Protein AF-A0A2D7JAU2-F1 (afdb_monomer_lite)

Secondary structure (DSSP, 8-state):
-----HHHHHHHHHHGGG----SS--HHHHHHHHHTT--SEEEEEESS--TTHHHHHHHHHHHHHTT---EEEEEE-SSSSHHHHHHHHHHHHHT--EEE--

Structure (mmCIF, N/CA/C/O backbone):
data_AF-A0A2D7JAU2-F1
#
_entry.id   AF-A0A2D7JAU2-F1
#
loop_
_atom_site.group_PDB
_atom_site.id
_atom_site.type_symbol
_atom_site.label_atom_id
_atom_site.label_alt_id
_atom_site.label_comp_id
_atom_site.label_asym_id
_atom_site.label_entity_id
_atom_site.label_seq_id
_atom_site.pdbx_PDB_ins_code
_atom_site.Cartn_x
_atom_site.Cartn_y
_atom_site.Cartn_z
_atom_site.occupancy
_atom_site.B_iso_or_equiv
_atom_site.auth_seq_id
_atom_site.auth_comp_id
_atom_site.auth_asym_id
_atom_site.auth_atom_id
_atom_site.pdbx_PDB_model_num
ATOM 1 N N . MET A 1 1 ? -2.638 10.617 16.304 1.00 77.75 1 MET A N 1
ATOM 2 C CA . MET A 1 1 ? -3.068 10.793 14.896 1.00 77.75 1 MET A CA 1
ATOM 3 C C . MET A 1 1 ? -3.584 12.210 14.695 1.00 77.75 1 MET A C 1
ATOM 5 O O . MET A 1 1 ? -4.088 12.789 15.649 1.00 77.75 1 MET A O 1
ATOM 9 N N . ILE A 1 2 ? -3.434 12.774 13.494 1.00 88.50 2 ILE A N 1
ATOM 10 C CA . ILE A 1 2 ? -3.942 14.111 13.149 1.00 88.50 2 ILE A CA 1
ATOM 11 C C . ILE A 1 2 ? -5.335 13.937 12.517 1.00 88.50 2 ILE A C 1
ATOM 13 O O . ILE A 1 2 ? -5.446 13.162 11.569 1.00 88.50 2 ILE A O 1
ATOM 17 N N . PRO A 1 3 ? -6.394 14.612 13.002 1.00 93.94 3 PRO A N 1
ATOM 18 C CA . PRO A 1 3 ? -7.736 14.447 12.448 1.00 93.94 3 PRO A CA 1
ATOM 19 C C . PRO A 1 3 ? -7.822 15.007 11.024 1.00 93.94 3 PRO A C 1
ATOM 21 O O . PRO A 1 3 ? -7.223 16.043 10.726 1.00 93.94 3 PRO A O 1
ATOM 24 N N . ALA A 1 4 ? -8.635 14.381 10.172 1.00 94.25 4 ALA A N 1
ATOM 25 C CA . ALA A 1 4 ? -8.921 14.832 8.807 1.00 94.25 4 ALA A CA 1
ATOM 26 C C . ALA A 1 4 ? -9.886 16.039 8.774 1.00 94.25 4 ALA A C 1
ATOM 28 O O . ALA A 1 4 ? -10.871 16.056 8.043 1.00 94.25 4 ALA A O 1
ATOM 29 N N . SER A 1 5 ? -9.627 17.057 9.600 1.00 97.94 5 SER A N 1
ATOM 30 C CA . SER A 1 5 ? -10.374 18.313 9.569 1.00 97.94 5 SER A CA 1
ATOM 31 C C . SER A 1 5 ? -10.068 19.089 8.288 1.00 97.94 5 SER A C 1
ATOM 33 O O . SER A 1 5 ? -8.978 18.967 7.721 1.00 97.94 5 SER A O 1
ATOM 35 N N . GLN A 1 6 ? -10.992 19.957 7.869 1.00 97.75 6 GLN A N 1
ATOM 36 C C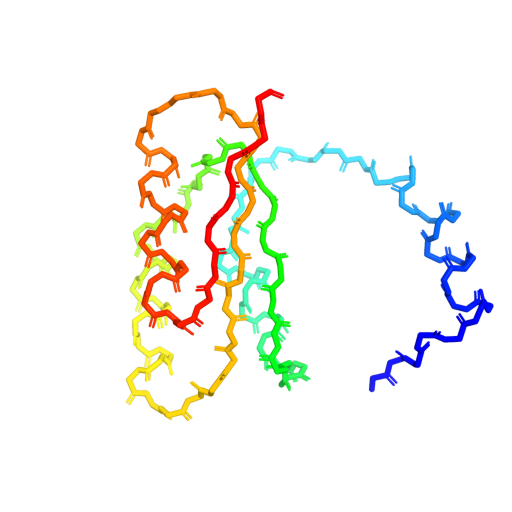A . GLN A 1 6 ? -10.805 20.792 6.679 1.00 97.75 6 GLN A CA 1
ATOM 37 C C . GLN A 1 6 ? -9.484 21.578 6.724 1.00 97.75 6 GLN A C 1
ATOM 39 O O . GLN A 1 6 ? -8.783 21.675 5.721 1.00 97.75 6 GLN A O 1
ATOM 44 N N . ASN A 1 7 ? -9.098 22.083 7.900 1.00 97.69 7 ASN A N 1
ATOM 45 C CA . ASN A 1 7 ? -7.842 22.806 8.079 1.00 97.69 7 ASN A CA 1
ATOM 46 C C . ASN A 1 7 ? -6.612 21.914 7.817 1.00 97.69 7 ASN A C 1
ATOM 48 O O . ASN A 1 7 ? -5.698 22.305 7.093 1.00 97.69 7 ASN A O 1
ATOM 52 N N . ASN A 1 8 ? -6.593 20.692 8.357 1.00 97.19 8 ASN A N 1
ATOM 53 C CA . ASN A 1 8 ? -5.470 19.770 8.166 1.00 97.19 8 ASN A CA 1
ATOM 54 C C . ASN A 1 8 ? -5.378 19.271 6.719 1.00 97.19 8 ASN A C 1
ATOM 56 O O . ASN A 1 8 ? -4.276 19.177 6.180 1.00 97.19 8 ASN A O 1
ATOM 60 N N . ILE A 1 9 ? -6.521 19.036 6.065 1.00 97.25 9 ILE A N 1
ATOM 61 C CA . ILE A 1 9 ? -6.580 18.692 4.638 1.00 97.25 9 ILE A CA 1
ATOM 62 C C . ILE A 1 9 ? -6.019 19.837 3.790 1.00 97.25 9 ILE A C 1
ATOM 64 O O . ILE A 1 9 ? -5.181 19.603 2.921 1.00 97.25 9 ILE A O 1
ATOM 68 N N . THR A 1 10 ? -6.433 21.078 4.051 1.00 97.38 10 THR A N 1
ATOM 69 C CA . THR A 1 10 ? -5.921 22.258 3.341 1.00 97.38 10 THR A CA 1
ATOM 70 C C . THR A 1 10 ? -4.408 22.394 3.516 1.00 97.38 10 THR A C 1
ATOM 72 O O . THR A 1 10 ? -3.691 22.564 2.532 1.00 97.38 10 THR A O 1
ATOM 75 N N . ARG A 1 11 ? -3.890 22.237 4.741 1.00 96.44 11 ARG A N 1
ATOM 76 C CA . ARG A 1 11 ? -2.441 22.260 5.012 1.00 96.44 11 ARG A CA 1
ATOM 77 C C . ARG A 1 11 ? -1.687 21.171 4.249 1.00 96.44 11 ARG A C 1
ATOM 79 O O . ARG A 1 11 ? -0.643 21.461 3.672 1.00 96.44 11 ARG A O 1
ATOM 86 N N . LEU A 1 12 ? -2.222 19.949 4.212 1.00 95.38 12 LEU A N 1
ATOM 87 C CA . LEU A 1 12 ? -1.635 18.848 3.449 1.00 95.38 12 LEU A CA 1
ATOM 88 C C . LEU A 1 12 ? -1.604 19.166 1.948 1.00 95.38 12 LEU A C 1
ATOM 90 O O . LEU A 1 12 ? -0.563 19.001 1.319 1.00 95.38 12 LEU A O 1
ATOM 94 N N . LYS A 1 13 ? -2.700 19.694 1.386 1.00 96.19 13 LYS A N 1
ATOM 95 C CA . LYS A 1 13 ? -2.775 20.111 -0.026 1.00 96.19 13 LYS A CA 1
ATOM 96 C C . LYS A 1 13 ? -1.768 21.207 -0.382 1.00 96.19 13 LYS A C 1
ATOM 98 O O . LYS A 1 13 ? -1.243 21.193 -1.486 1.00 96.19 13 LYS A O 1
ATOM 103 N N . TYR A 1 14 ? -1.467 22.124 0.538 1.00 95.81 14 TYR A N 1
ATOM 104 C CA . TYR A 1 14 ? -0.422 23.137 0.333 1.00 95.81 14 TYR A CA 1
ATOM 105 C C . TYR A 1 14 ? 1.004 22.588 0.455 1.00 95.81 14 TYR A C 1
ATOM 107 O O . TYR A 1 14 ? 1.937 23.171 -0.104 1.00 95.81 14 TYR A O 1
ATOM 115 N N . TRP A 1 15 ? 1.190 21.505 1.210 1.00 95.25 15 TRP A N 1
ATOM 116 C CA . TRP A 1 15 ? 2.493 20.881 1.423 1.00 95.25 15 TRP A CA 1
ATOM 117 C C . TRP A 1 15 ? 2.857 19.882 0.317 1.00 95.25 15 TRP A C 1
ATOM 119 O O . TRP A 1 15 ? 3.992 19.911 -0.149 1.00 95.25 15 TRP A O 1
ATOM 129 N N . LEU A 1 16 ? 1.906 19.060 -0.148 1.00 92.94 16 LEU A N 1
ATOM 130 C CA . LEU A 1 16 ? 2.122 18.004 -1.152 1.00 92.94 16 LEU A CA 1
ATOM 131 C C . LEU A 1 16 ? 2.889 18.466 -2.413 1.00 92.94 16 LEU A C 1
ATOM 133 O O . LEU A 1 16 ? 3.845 17.789 -2.779 1.00 92.94 16 LEU A O 1
ATOM 137 N N . PRO A 1 17 ? 2.580 19.618 -3.048 1.00 93.06 17 PRO A N 1
ATOM 138 C CA . PRO A 1 17 ? 3.293 20.077 -4.247 1.00 93.06 17 PRO A CA 1
ATOM 139 C C . PRO A 1 17 ? 4.765 20.438 -4.011 1.00 93.06 17 PRO A C 1
ATOM 141 O O . PRO A 1 17 ? 5.497 20.693 -4.962 1.00 93.06 17 PRO A O 1
ATOM 144 N N . ARG A 1 18 ? 5.198 20.530 -2.748 1.00 91.94 18 ARG A N 1
ATOM 145 C CA . ARG A 1 18 ? 6.577 20.867 -2.369 1.00 91.94 18 ARG A CA 1
ATOM 146 C C . ARG A 1 18 ? 7.466 19.630 -2.247 1.00 91.94 18 ARG A C 1
ATOM 148 O O . ARG A 1 18 ? 8.668 19.789 -2.046 1.00 91.94 18 ARG A O 1
ATOM 155 N N . ILE A 1 19 ? 6.891 18.427 -2.327 1.00 88.25 19 ILE A N 1
ATOM 156 C CA . ILE A 1 19 ? 7.647 17.173 -2.320 1.00 88.25 19 ILE A CA 1
ATOM 157 C C . ILE A 1 19 ? 8.517 17.129 -3.577 1.00 88.25 19 ILE A C 1
ATOM 159 O O . ILE A 1 19 ? 8.038 17.364 -4.686 1.00 88.25 19 ILE A O 1
ATOM 163 N N . ARG 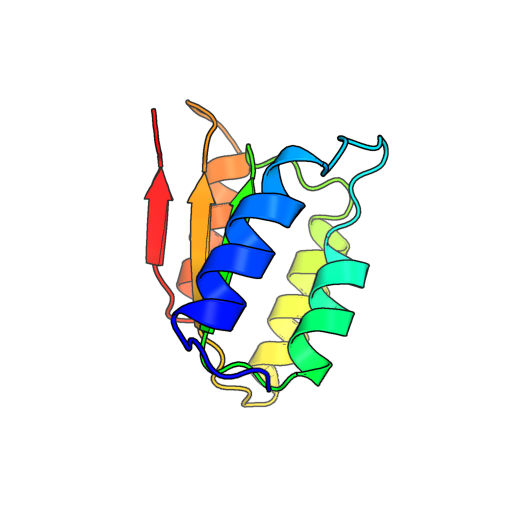A 1 20 ? 9.802 16.828 -3.393 1.00 85.56 20 ARG A N 1
ATOM 164 C CA . ARG A 1 20 ? 10.744 16.569 -4.480 1.00 85.56 20 ARG A CA 1
ATOM 165 C C . ARG A 1 20 ? 11.083 15.090 -4.493 1.00 85.56 20 ARG A C 1
ATOM 167 O O . ARG A 1 20 ? 11.165 14.470 -3.437 1.00 85.56 20 ARG A O 1
ATOM 174 N N . ILE A 1 21 ? 11.265 14.555 -5.692 1.00 79.81 21 ILE A N 1
ATOM 175 C CA . ILE A 1 21 ? 11.746 13.191 -5.878 1.00 79.81 21 ILE A CA 1
ATOM 176 C C . ILE A 1 21 ? 13.226 13.178 -5.498 1.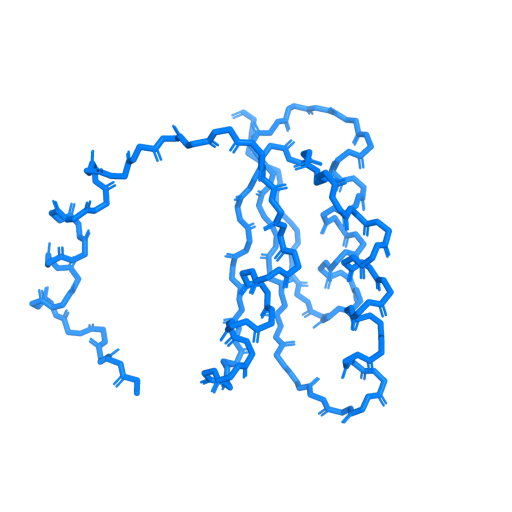00 79.81 21 ILE A C 1
ATOM 178 O O . ILE A 1 21 ? 14.006 13.992 -5.997 1.00 79.81 21 ILE A O 1
ATOM 182 N N . GLU A 1 22 ? 13.593 12.263 -4.613 1.00 79.06 22 GLU A N 1
ATOM 183 C CA . GLU A 1 22 ? 14.983 11.942 -4.308 1.00 79.06 22 GLU A CA 1
ATOM 184 C C . GLU A 1 22 ? 15.297 10.558 -4.878 1.00 79.06 22 GLU A C 1
ATOM 186 O O . GLU A 1 22 ? 14.428 9.690 -4.938 1.00 79.06 22 GLU A O 1
ATOM 191 N N . SER A 1 23 ? 16.532 10.354 -5.337 1.00 66.69 23 SER A N 1
ATOM 192 C CA . SER A 1 23 ? 16.974 9.041 -5.804 1.00 66.69 23 SER A CA 1
ATOM 193 C C . SER A 1 23 ? 17.189 8.086 -4.623 1.00 66.69 23 SER A C 1
ATOM 195 O O . SER A 1 23 ? 17.407 8.520 -3.492 1.00 66.69 23 SER A O 1
ATOM 197 N N . ASN A 1 24 ? 17.205 6.775 -4.904 1.00 66.31 24 ASN A N 1
ATOM 198 C CA . ASN A 1 24 ? 17.475 5.699 -3.934 1.00 66.31 24 ASN A CA 1
ATOM 199 C C . ASN A 1 24 ? 16.266 5.316 -3.045 1.00 66.31 24 ASN A C 1
ATOM 201 O O . ASN A 1 24 ? 16.338 5.288 -1.814 1.00 66.31 24 ASN A O 1
ATOM 205 N N . GLU A 1 25 ? 15.143 4.997 -3.694 1.00 66.25 25 GLU A N 1
ATOM 206 C CA . GLU A 1 25 ? 13.875 4.619 -3.063 1.00 66.25 25 GLU A CA 1
ATOM 207 C C . GLU A 1 25 ? 13.971 3.300 -2.284 1.00 66.25 25 GLU A C 1
ATOM 209 O O . GLU A 1 25 ? 13.867 2.212 -2.849 1.00 66.25 25 GLU A O 1
ATOM 214 N N . LYS A 1 26 ? 14.144 3.389 -0.963 1.00 78.81 26 LYS A N 1
ATOM 215 C CA . LYS A 1 26 ? 13.986 2.252 -0.046 1.00 78.81 26 LYS A CA 1
ATOM 216 C C . LYS A 1 26 ? 12.617 2.315 0.610 1.00 78.81 26 LYS A C 1
ATOM 218 O O . LYS A 1 26 ? 12.333 3.245 1.372 1.00 78.81 26 LYS A O 1
ATOM 223 N N . VAL A 1 27 ? 11.779 1.319 0.362 1.00 84.25 27 VAL A N 1
ATOM 224 C CA . VAL A 1 27 ? 10.414 1.273 0.894 1.00 84.25 27 VAL A CA 1
ATOM 225 C C . VAL A 1 27 ? 10.377 0.668 2.293 1.00 84.25 27 VAL A C 1
ATOM 227 O O . VAL A 1 27 ? 9.555 1.081 3.115 1.00 84.25 27 VAL A O 1
ATOM 230 N N . LEU A 1 28 ? 11.305 -0.224 2.646 1.00 88.38 28 LEU A N 1
ATOM 231 C CA . LEU A 1 28 ? 11.336 -0.858 3.964 1.00 88.38 28 LEU A CA 1
ATOM 232 C C . LEU A 1 28 ? 11.476 0.138 5.137 1.00 88.38 28 LEU A C 1
ATOM 234 O O . LEU A 1 28 ? 10.760 -0.028 6.132 1.00 88.38 28 LEU A O 1
ATOM 238 N N . PRO A 1 29 ? 12.339 1.175 5.096 1.00 89.06 29 PRO A N 1
ATOM 239 C CA . PRO A 1 29 ? 12.410 2.170 6.167 1.00 89.06 29 PRO A CA 1
ATOM 240 C C . PRO A 1 29 ? 11.106 2.957 6.338 1.00 89.06 29 PRO A C 1
ATOM 242 O O . PRO A 1 29 ? 10.646 3.145 7.469 1.00 89.06 29 PRO A O 1
ATOM 245 N N . ALA A 1 30 ? 10.489 3.376 5.228 1.00 87.88 30 ALA A N 1
ATOM 246 C CA . ALA A 1 30 ? 9.206 4.075 5.241 1.00 87.88 30 ALA A CA 1
ATOM 247 C C . ALA A 1 30 ? 8.112 3.176 5.827 1.00 87.88 30 ALA A C 1
ATOM 249 O O . ALA A 1 30 ? 7.384 3.587 6.729 1.00 87.88 30 ALA A O 1
ATOM 250 N N . PHE A 1 31 ? 8.072 1.916 5.398 1.00 87.69 31 PHE A N 1
ATOM 251 C CA . PHE A 1 31 ? 7.157 0.904 5.901 1.00 87.69 31 PHE A CA 1
ATOM 252 C C . PHE A 1 31 ? 7.287 0.724 7.417 1.00 87.69 31 PHE A C 1
ATOM 254 O O . PHE A 1 31 ? 6.310 0.926 8.135 1.00 87.69 31 PHE A O 1
ATOM 261 N N . LYS A 1 32 ? 8.493 0.454 7.938 1.00 88.56 32 LYS A N 1
ATOM 262 C CA . LYS A 1 32 ? 8.735 0.307 9.389 1.00 88.56 32 LYS A CA 1
ATOM 263 C C . LYS A 1 32 ? 8.250 1.517 10.188 1.00 88.56 32 LYS A C 1
ATOM 265 O O . LYS A 1 32 ? 7.634 1.351 11.237 1.00 88.56 32 LYS A O 1
ATOM 270 N N . LYS A 1 33 ? 8.502 2.732 9.690 1.00 90.44 33 LYS A N 1
ATOM 271 C CA . LYS A 1 33 ? 8.035 3.964 10.334 1.00 90.44 33 LYS A CA 1
ATOM 272 C C . LYS A 1 33 ? 6.509 4.058 10.334 1.00 90.44 33 LYS A C 1
ATOM 274 O O . LYS A 1 33 ? 5.935 4.454 11.343 1.00 90.44 33 LYS A O 1
ATOM 279 N N . THR A 1 34 ? 5.861 3.674 9.236 1.00 89.38 34 THR A N 1
ATOM 280 C CA . THR A 1 34 ? 4.402 3.715 9.096 1.00 89.38 34 THR A CA 1
ATOM 281 C C . THR A 1 34 ? 3.692 2.812 10.108 1.00 89.38 34 THR A C 1
ATOM 283 O O . THR A 1 34 ? 2.732 3.259 10.734 1.00 89.38 34 THR A O 1
ATOM 286 N N . PHE A 1 35 ? 4.181 1.591 10.359 1.00 86.38 35 PHE A N 1
ATOM 287 C CA . PHE A 1 35 ? 3.551 0.686 11.340 1.00 86.38 35 PHE A CA 1
ATOM 288 C C . PHE A 1 35 ? 3.602 1.191 12.779 1.00 86.38 35 PHE A C 1
ATOM 290 O O . PHE A 1 35 ? 2.708 0.874 13.558 1.00 86.38 35 PHE A O 1
ATOM 297 N N . ASN A 1 36 ? 4.568 2.042 13.133 1.00 88.12 36 ASN A N 1
ATOM 298 C CA . ASN A 1 36 ? 4.605 2.653 14.465 1.00 88.12 36 ASN A CA 1
ATOM 299 C C . ASN A 1 36 ? 3.395 3.569 14.727 1.00 88.12 36 ASN A C 1
ATOM 301 O O . ASN A 1 36 ? 3.060 3.834 15.881 1.00 88.12 36 ASN A O 1
ATOM 305 N N . TYR A 1 37 ? 2.708 4.030 13.676 1.00 89.00 37 TYR A N 1
ATOM 306 C CA . TYR A 1 37 ? 1.459 4.782 13.806 1.00 89.00 37 TYR A CA 1
ATOM 307 C C . TYR A 1 37 ? 0.223 3.893 14.017 1.00 89.00 37 TYR A C 1
ATOM 309 O O . TYR A 1 37 ? -0.853 4.444 14.230 1.00 89.00 37 TYR A O 1
ATOM 317 N N . HIS A 1 38 ? 0.372 2.562 13.988 1.00 88.44 38 HIS A N 1
ATOM 318 C CA . HIS A 1 38 ? -0.706 1.574 14.119 1.00 88.44 38 HIS A CA 1
ATOM 319 C C . HIS A 1 38 ? -1.917 1.856 13.205 1.00 88.44 38 HIS A C 1
ATOM 321 O O . HIS A 1 38 ? -3.044 1.946 13.693 1.00 88.44 38 HIS A O 1
ATOM 327 N N . PRO A 1 39 ? -1.711 2.053 11.888 1.00 90.31 39 PRO A N 1
ATOM 328 C CA . PRO A 1 39 ? -2.803 2.398 10.989 1.00 90.31 39 PRO A CA 1
ATOM 329 C C . PRO A 1 39 ? -3.737 1.206 10.744 1.00 90.31 39 PRO A C 1
ATOM 331 O O . PRO A 1 39 ? -3.283 0.072 10.585 1.00 90.31 39 PRO A O 1
ATOM 334 N N . ASP A 1 40 ? -5.033 1.474 10.596 1.00 91.25 40 ASP A N 1
ATOM 335 C CA . ASP A 1 40 ? -5.995 0.469 10.123 1.00 91.25 40 ASP A CA 1
ATOM 336 C C . ASP A 1 40 ? -5.788 0.138 8.637 1.00 91.25 40 ASP A C 1
ATOM 338 O O . ASP A 1 40 ? -6.011 -0.991 8.197 1.00 91.25 40 ASP A O 1
ATOM 342 N N . ALA A 1 41 ? -5.335 1.120 7.852 1.00 93.44 41 ALA A N 1
ATOM 343 C CA . ALA A 1 41 ? -5.086 0.978 6.425 1.00 93.44 41 ALA A CA 1
ATOM 344 C C . ALA A 1 41 ? -3.904 1.837 5.953 1.00 93.44 41 ALA A C 1
ATOM 346 O O . ALA A 1 41 ? -3.663 2.933 6.461 1.00 93.44 41 ALA A O 1
ATOM 347 N N . ILE A 1 42 ? -3.194 1.344 4.941 1.00 93.75 42 ILE A N 1
ATOM 348 C CA . ILE A 1 42 ? -2.106 2.023 4.236 1.00 93.75 42 ILE A CA 1
ATOM 349 C C . ILE A 1 42 ? -2.455 2.046 2.748 1.00 93.75 42 ILE A C 1
ATOM 351 O O . ILE A 1 42 ? -2.874 1.031 2.198 1.00 93.75 42 ILE A O 1
ATOM 355 N N . PHE A 1 43 ? -2.245 3.187 2.095 1.00 94.06 43 PHE A N 1
ATOM 356 C CA . PHE A 1 43 ? -2.299 3.309 0.639 1.00 94.06 43 PHE A CA 1
ATOM 357 C C . PHE A 1 43 ? -0.876 3.499 0.113 1.00 94.06 43 PHE A C 1
ATOM 359 O O . PHE A 1 43 ? -0.238 4.508 0.412 1.00 94.06 43 PHE A O 1
ATOM 366 N N . LEU A 1 44 ? -0.376 2.519 -0.636 1.00 92.19 44 LEU A N 1
ATOM 367 C CA . LEU A 1 44 ? 0.927 2.557 -1.291 1.00 92.19 44 LEU A CA 1
ATOM 368 C C . LEU A 1 44 ? 0.733 2.940 -2.757 1.00 92.19 44 LEU A C 1
ATOM 370 O O . LEU A 1 44 ? 0.029 2.246 -3.485 1.00 92.19 44 LEU A O 1
ATOM 374 N N . VAL A 1 45 ? 1.366 4.032 -3.178 1.00 90.81 45 VAL A N 1
ATOM 375 C CA . VAL A 1 45 ? 1.300 4.545 -4.549 1.00 90.81 45 VAL A CA 1
ATOM 376 C C . VAL A 1 45 ? 2.716 4.585 -5.113 1.00 90.81 45 VAL A C 1
ATOM 378 O O . VAL A 1 45 ? 3.583 5.216 -4.515 1.00 90.81 45 VAL A O 1
ATOM 381 N N . THR A 1 46 ? 2.961 3.888 -6.220 1.00 87.38 46 THR A N 1
ATOM 382 C CA . THR A 1 46 ? 4.288 3.778 -6.857 1.00 87.38 46 THR A CA 1
ATOM 383 C C . THR A 1 46 ? 4.131 3.333 -8.316 1.00 87.38 46 THR A C 1
ATOM 385 O O . THR A 1 46 ? 3.072 2.853 -8.722 1.00 87.38 46 THR A O 1
ATOM 388 N N . ASP A 1 47 ? 5.169 3.512 -9.126 1.00 84.50 47 ASP A N 1
ATOM 389 C CA . ASP A 1 47 ? 5.287 2.931 -10.466 1.00 84.50 47 ASP A CA 1
ATOM 390 C C . ASP A 1 47 ? 5.589 1.416 -10.441 1.00 84.50 47 ASP A C 1
ATOM 392 O O . ASP A 1 47 ? 5.501 0.750 -11.471 1.00 84.50 47 ASP A O 1
ATOM 396 N N . GLY A 1 48 ? 5.864 0.850 -9.262 1.00 77.75 48 GLY A N 1
ATOM 397 C CA . GLY A 1 48 ? 6.090 -0.576 -9.047 1.00 77.75 48 GLY A CA 1
ATOM 398 C C . GLY A 1 48 ? 7.562 -0.967 -8.936 1.00 77.75 48 GLY A C 1
ATOM 399 O O . GLY A 1 48 ? 7.838 -2.147 -8.724 1.00 77.75 48 GLY A O 1
ATOM 400 N N . PHE A 1 49 ? 8.505 -0.025 -9.038 1.00 82.44 49 PHE A N 1
ATOM 401 C CA . PHE A 1 49 ? 9.909 -0.312 -8.760 1.00 82.44 49 PHE A CA 1
ATOM 402 C C . PHE A 1 49 ? 10.199 -0.196 -7.256 1.00 82.44 49 PHE A C 1
ATOM 404 O O . PHE A 1 49 ? 10.024 0.858 -6.653 1.00 82.44 49 PHE A O 1
ATOM 411 N N . LEU A 1 50 ? 10.654 -1.288 -6.635 1.00 83.12 50 LEU A N 1
ATOM 412 C CA . LEU A 1 50 ? 11.043 -1.326 -5.222 1.00 83.12 50 LEU A CA 1
ATOM 413 C C . LEU A 1 50 ? 12.498 -1.796 -5.119 1.00 83.12 50 LEU A C 1
ATOM 415 O O . LEU A 1 50 ? 12.781 -2.981 -5.284 1.00 83.12 50 LEU A O 1
ATOM 419 N N . SER A 1 51 ? 13.437 -0.888 -4.834 1.00 83.75 51 SER A N 1
ATOM 420 C CA . SER A 1 51 ? 14.870 -1.245 -4.814 1.00 83.75 51 SER A CA 1
ATOM 421 C C . SER A 1 51 ? 15.246 -2.256 -3.719 1.00 83.75 51 SER A C 1
ATOM 423 O O . SER A 1 51 ? 16.252 -2.952 -3.838 1.00 83.75 51 SER A O 1
ATOM 425 N N . ASP A 1 52 ? 14.427 -2.355 -2.671 1.00 86.06 52 ASP A N 1
ATOM 426 C CA . ASP A 1 52 ? 14.549 -3.276 -1.540 1.00 86.06 52 ASP A CA 1
ATOM 427 C C . ASP A 1 52 ? 13.378 -4.278 -1.473 1.00 86.06 52 ASP A C 1
ATOM 429 O O . ASP A 1 52 ? 12.946 -4.666 -0.385 1.00 86.06 52 ASP A O 1
ATOM 433 N N . GLU A 1 53 ? 12.845 -4.690 -2.635 1.00 87.81 53 GLU A N 1
ATOM 434 C CA . GLU A 1 53 ? 11.680 -5.582 -2.765 1.00 87.81 53 GLU A CA 1
ATOM 435 C C . GLU A 1 53 ? 11.780 -6.838 -1.888 1.00 87.81 53 GLU A C 1
ATOM 437 O O . GLU A 1 53 ? 10.856 -7.143 -1.132 1.00 87.81 53 GLU A O 1
ATOM 442 N N . ASN A 1 54 ? 12.897 -7.568 -1.949 1.00 90.44 54 ASN A N 1
ATOM 443 C CA . ASN A 1 54 ? 13.046 -8.843 -1.243 1.00 90.44 54 ASN A CA 1
ATOM 444 C C . ASN A 1 54 ? 13.003 -8.660 0.280 1.00 90.44 54 ASN A C 1
ATOM 446 O O . ASN A 1 54 ? 12.261 -9.353 0.984 1.00 90.44 54 ASN A O 1
ATOM 450 N N . GLU A 1 55 ? 13.777 -7.711 0.804 1.00 92.62 55 GLU A N 1
ATOM 451 C CA . GLU A 1 55 ? 13.812 -7.378 2.224 1.00 92.62 55 GLU A CA 1
ATOM 452 C C . GLU A 1 55 ? 12.464 -6.837 2.702 1.00 92.62 55 GLU A C 1
ATOM 454 O O . GLU A 1 55 ? 12.006 -7.185 3.797 1.00 92.62 55 GLU A O 1
ATOM 459 N N . PHE A 1 56 ? 11.810 -6.024 1.873 1.00 91.00 56 PHE A N 1
ATOM 460 C CA . PHE A 1 56 ? 10.473 -5.509 2.120 1.00 91.00 56 PHE A CA 1
ATOM 461 C C . PHE A 1 56 ? 9.442 -6.637 2.222 1.00 91.00 56 PHE A C 1
ATOM 463 O O . PHE A 1 56 ? 8.731 -6.727 3.225 1.00 91.00 56 PHE A O 1
ATOM 470 N N . MET A 1 57 ? 9.395 -7.545 1.245 1.00 91.50 57 MET A N 1
ATOM 471 C CA . MET A 1 57 ? 8.441 -8.655 1.220 1.00 91.50 57 MET A CA 1
ATOM 472 C C . MET A 1 57 ? 8.662 -9.627 2.383 1.00 91.50 57 MET A C 1
ATOM 474 O O . MET A 1 57 ? 7.698 -10.099 2.993 1.00 91.50 57 MET A O 1
ATOM 478 N N . LEU A 1 58 ? 9.919 -9.895 2.751 1.00 92.00 58 LEU A N 1
ATOM 479 C CA . LEU A 1 58 ? 10.250 -10.692 3.935 1.00 92.00 58 LEU A CA 1
ATOM 480 C C . LEU A 1 58 ? 9.771 -10.019 5.227 1.00 92.00 58 LEU A C 1
ATOM 482 O O . LEU A 1 58 ? 9.190 -10.685 6.091 1.00 92.00 58 LEU A O 1
ATOM 486 N N . ALA A 1 59 ? 9.989 -8.710 5.369 1.00 89.38 59 ALA A N 1
ATOM 487 C CA . ALA A 1 59 ? 9.525 -7.954 6.527 1.00 89.38 59 ALA A CA 1
ATOM 488 C C . ALA A 1 59 ? 7.992 -7.914 6.604 1.00 89.38 59 ALA A C 1
ATOM 490 O O . ALA A 1 59 ? 7.437 -8.144 7.679 1.00 89.38 59 ALA A O 1
ATOM 491 N N . LEU A 1 60 ? 7.320 -7.692 5.472 1.00 89.62 60 LEU A N 1
ATOM 492 C CA . LEU A 1 60 ? 5.865 -7.688 5.353 1.00 89.62 60 LEU A CA 1
ATOM 493 C C . LEU A 1 60 ? 5.274 -9.032 5.798 1.00 89.62 60 LEU A C 1
ATOM 495 O O . LEU A 1 60 ? 4.412 -9.064 6.673 1.00 89.62 60 LEU A O 1
ATOM 499 N N . ARG A 1 61 ? 5.787 -10.152 5.274 1.00 89.81 61 ARG A N 1
ATOM 500 C CA . ARG A 1 61 ? 5.321 -11.495 5.660 1.00 89.81 61 ARG A CA 1
ATOM 501 C C . ARG A 1 61 ? 5.480 -11.740 7.158 1.00 89.81 61 ARG A C 1
ATOM 503 O O . ARG A 1 61 ? 4.524 -12.147 7.813 1.00 89.81 61 ARG A O 1
ATOM 510 N N . ARG A 1 62 ? 6.658 -11.446 7.724 1.00 86.56 62 ARG A N 1
ATOM 511 C CA . ARG A 1 62 ? 6.902 -11.589 9.174 1.00 86.56 62 ARG A CA 1
ATOM 512 C C . ARG A 1 62 ? 5.921 -10.756 9.990 1.00 86.56 62 ARG A C 1
ATOM 514 O O . ARG A 1 62 ? 5.360 -11.248 10.960 1.00 86.56 62 ARG A O 1
ATOM 521 N N . HIS A 1 63 ? 5.687 -9.516 9.578 1.00 82.25 63 HIS A N 1
ATOM 522 C CA . HIS A 1 63 ? 4.793 -8.605 10.274 1.00 82.25 63 HIS A CA 1
ATOM 523 C C . HIS A 1 63 ? 3.343 -9.128 10.335 1.00 82.25 63 HIS A C 1
ATOM 525 O O . HIS A 1 63 ? 2.723 -9.107 11.399 1.00 82.25 63 HIS A O 1
ATOM 531 N N . TYR A 1 64 ? 2.827 -9.680 9.233 1.00 77.25 64 TYR A N 1
ATOM 532 C CA . TYR A 1 64 ? 1.451 -10.195 9.165 1.00 77.25 64 TYR A CA 1
ATOM 533 C C . TYR A 1 64 ? 1.275 -11.584 9.784 1.00 77.25 64 TYR A C 1
ATOM 535 O O . TYR A 1 64 ? 0.201 -11.890 10.303 1.00 77.25 64 TYR A O 1
ATOM 543 N N . HIS A 1 65 ? 2.336 -12.392 9.860 1.00 72.06 65 HIS A N 1
ATOM 544 C CA . HIS A 1 65 ? 2.314 -13.621 10.660 1.00 72.06 65 HIS A CA 1
ATOM 545 C C . HIS A 1 65 ? 2.063 -13.357 12.160 1.00 72.06 65 HIS A C 1
ATOM 547 O O . HIS A 1 65 ? 1.557 -14.235 12.857 1.00 72.06 65 HIS A O 1
ATOM 553 N N . HIS A 1 66 ? 2.344 -12.146 12.659 1.00 63.88 66 HIS A N 1
ATOM 554 C CA . HIS A 1 66 ? 2.201 -11.772 14.072 1.00 63.88 66 HIS A CA 1
ATOM 555 C C . HIS A 1 66 ? 0.898 -11.013 14.420 1.00 63.88 66 HIS A C 1
ATOM 557 O O . HIS A 1 66 ? 0.833 -10.355 15.456 1.00 63.88 66 HIS A O 1
ATOM 563 N N . LYS A 1 67 ? -0.173 -11.178 13.625 1.00 61.75 67 LYS A N 1
ATOM 564 C CA . LYS A 1 67 ? -1.558 -10.710 13.896 1.00 61.75 67 LYS A CA 1
ATOM 565 C C . LYS A 1 67 ? -1.844 -9.198 13.773 1.00 61.75 67 LYS A C 1
ATOM 567 O O . LYS A 1 67 ? -2.897 -8.764 14.247 1.00 61.75 67 LYS A O 1
ATOM 572 N N . GLN A 1 68 ? -1.000 -8.385 13.131 1.00 64.12 68 GLN A N 1
ATOM 573 C CA . GLN A 1 68 ? -1.420 -7.013 12.791 1.00 64.12 68 GLN A CA 1
ATOM 574 C C . GLN A 1 68 ? -2.449 -7.017 11.648 1.00 64.12 68 GLN A C 1
ATOM 576 O O . GLN A 1 68 ? -2.308 -7.756 10.679 1.00 64.12 68 GLN A O 1
ATOM 581 N N . LYS A 1 69 ? -3.517 -6.221 11.810 1.00 79.31 69 LYS A N 1
ATOM 582 C CA . LYS A 1 69 ? -4.715 -6.187 10.945 1.00 79.31 69 LYS A CA 1
ATOM 583 C C . LYS A 1 69 ? -4.711 -5.059 9.910 1.00 79.31 69 LYS A C 1
ATOM 585 O O . LYS A 1 69 ? -5.732 -4.857 9.253 1.00 79.31 69 LYS A O 1
ATOM 590 N N . THR A 1 70 ? -3.628 -4.289 9.817 1.00 90.75 70 THR A N 1
ATOM 591 C CA . THR A 1 70 ? -3.527 -3.203 8.840 1.00 90.75 70 THR A CA 1
ATOM 592 C C . THR A 1 70 ? -3.838 -3.753 7.449 1.00 90.75 70 THR A C 1
ATOM 594 O O . THR A 1 70 ? -3.447 -4.863 7.128 1.00 90.75 70 THR A O 1
ATOM 597 N N . LYS A 1 71 ? -4.573 -3.021 6.619 1.00 93.88 71 LYS A N 1
ATOM 598 C CA . LYS A 1 71 ? -4.785 -3.402 5.214 1.00 93.88 71 LYS A CA 1
ATOM 599 C C . LYS A 1 71 ? -3.900 -2.553 4.325 1.00 93.88 71 LYS A C 1
ATOM 601 O O . LYS A 1 71 ? -3.867 -1.337 4.504 1.00 93.88 71 LYS A O 1
ATOM 606 N N . ILE A 1 72 ? -3.196 -3.148 3.365 1.00 94.12 72 ILE A N 1
ATOM 607 C CA . ILE A 1 72 ? -2.384 -2.383 2.413 1.00 94.12 72 ILE A CA 1
ATOM 608 C C . ILE A 1 72 ? -3.079 -2.376 1.062 1.00 94.12 72 ILE A C 1
ATOM 610 O O . ILE A 1 72 ? -3.143 -3.380 0.363 1.00 94.12 72 ILE A O 1
ATOM 614 N N . HIS A 1 73 ? -3.597 -1.216 0.686 1.00 96.19 73 HIS A N 1
ATOM 615 C CA . HIS A 1 73 ? -4.124 -0.958 -0.643 1.00 96.19 73 HIS A CA 1
ATOM 616 C C . HIS A 1 73 ? -2.990 -0.444 -1.528 1.00 96.19 73 HIS A C 1
ATOM 618 O O . HIS A 1 73 ? -2.257 0.461 -1.131 1.00 96.19 73 HIS A O 1
ATOM 624 N N . THR A 1 74 ? -2.835 -1.007 -2.720 1.00 94.56 74 THR A N 1
ATOM 625 C CA . THR A 1 74 ? -1.753 -0.658 -3.643 1.00 94.56 74 THR A CA 1
ATOM 626 C C . THR A 1 74 ? -2.308 -0.020 -4.911 1.00 94.56 74 THR A C 1
ATOM 628 O O . THR A 1 74 ? -3.322 -0.455 -5.462 1.00 94.56 74 THR A O 1
ATOM 631 N N . VAL A 1 75 ? -1.651 1.046 -5.366 1.00 93.62 75 VAL A N 1
ATOM 632 C CA . VAL A 1 75 ? -1.983 1.776 -6.588 1.00 93.62 75 VAL A CA 1
ATOM 633 C C . VAL A 1 75 ? -0.736 1.867 -7.462 1.00 93.62 75 VAL A C 1
ATOM 635 O O . VAL A 1 75 ? 0.231 2.527 -7.086 1.00 93.62 75 VAL A O 1
ATOM 638 N N . GLY A 1 76 ? -0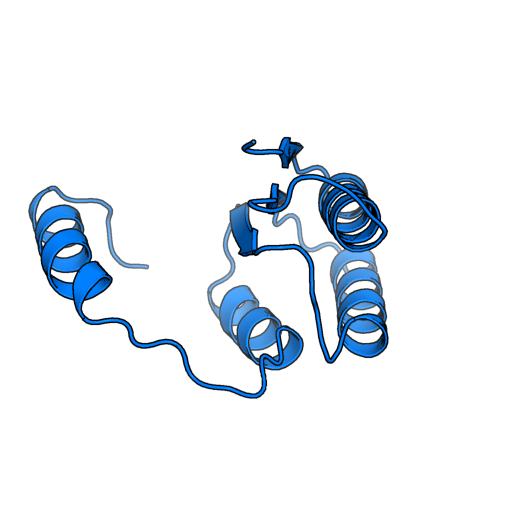.761 1.192 -8.610 1.00 91.31 76 GLY A N 1
ATOM 639 C CA . GLY A 1 76 ? 0.316 1.235 -9.601 1.00 91.31 76 GLY A CA 1
ATOM 640 C C . GLY A 1 76 ? 0.083 2.349 -10.620 1.00 91.31 76 GLY A C 1
ATOM 641 O O . GLY A 1 76 ? -1.000 2.391 -11.195 1.00 91.31 76 GLY A O 1
ATOM 642 N N . ILE A 1 77 ? 1.066 3.228 -10.843 1.00 86.31 77 ILE A N 1
ATOM 643 C CA . ILE A 1 77 ? 1.008 4.306 -11.862 1.00 86.31 77 ILE A CA 1
ATOM 644 C C . ILE A 1 77 ? 1.698 3.887 -13.185 1.00 86.31 77 ILE A C 1
ATOM 646 O O . ILE A 1 77 ? 1.683 4.621 -14.166 1.00 86.31 77 ILE A O 1
ATOM 650 N N . SER A 1 78 ? 2.310 2.699 -13.241 1.00 71.44 78 SER A N 1
ATOM 651 C CA . SER A 1 78 ? 2.950 2.180 -14.459 1.00 71.44 78 SER A CA 1
ATOM 652 C C . SER A 1 78 ? 2.035 1.241 -15.241 1.00 71.44 78 SER A C 1
ATOM 654 O O . SER A 1 78 ? 1.162 0.579 -14.675 1.00 71.44 78 SER A O 1
ATOM 656 N N . THR A 1 79 ? 2.264 1.163 -16.553 1.00 60.66 79 THR A N 1
ATOM 657 C CA . THR A 1 79 ? 1.370 0.485 -17.487 1.00 60.66 79 THR A CA 1
ATOM 658 C C . THR A 1 79 ? 1.499 -1.038 -17.462 1.00 60.66 79 THR A C 1
ATOM 660 O O . THR A 1 79 ? 0.461 -1.682 -17.546 1.00 60.66 79 THR A O 1
ATOM 663 N N . PHE A 1 80 ? 2.680 -1.653 -17.280 1.00 63.69 80 PHE A N 1
ATOM 664 C CA . PHE A 1 80 ? 2.825 -3.127 -17.284 1.00 63.69 80 PHE A CA 1
ATOM 665 C C . PHE A 1 80 ? 4.098 -3.627 -16.561 1.00 63.69 80 PHE A C 1
ATOM 667 O O . PHE A 1 80 ? 5.085 -2.901 -16.469 1.00 63.69 80 PHE A O 1
ATOM 674 N N . GLY A 1 81 ? 4.106 -4.893 -16.108 1.00 73.50 81 GLY A N 1
ATOM 675 C CA . GLY A 1 81 ? 5.321 -5.627 -15.698 1.00 73.50 81 GLY A CA 1
ATOM 676 C C . GLY A 1 81 ? 5.351 -6.150 -14.252 1.00 73.50 81 GLY A C 1
ATOM 677 O O . GLY A 1 81 ? 4.370 -6.042 -13.517 1.00 73.50 81 GLY A O 1
ATOM 678 N N . HIS A 1 82 ? 6.512 -6.698 -13.851 1.00 78.69 82 HIS A N 1
ATOM 679 C CA . HIS A 1 82 ? 6.788 -7.321 -12.535 1.00 78.69 82 HIS A CA 1
ATOM 680 C C . HIS A 1 82 ? 6.358 -6.449 -11.347 1.00 78.69 82 HIS A C 1
ATOM 682 O O . HIS A 1 82 ? 5.775 -6.943 -10.386 1.00 78.69 82 HIS A O 1
ATOM 688 N N . GLY A 1 83 ? 6.542 -5.129 -11.442 1.00 81.81 83 GLY A N 1
ATOM 689 C CA . GLY A 1 83 ? 6.146 -4.199 -10.383 1.00 81.81 83 GLY A CA 1
ATOM 690 C C . GLY A 1 83 ? 4.654 -4.255 -10.035 1.00 81.81 83 GLY A C 1
ATOM 691 O O . GLY A 1 83 ? 4.291 -4.197 -8.862 1.00 81.81 83 GLY A O 1
ATOM 692 N N . LEU A 1 84 ? 3.766 -4.450 -11.018 1.00 87.25 84 LEU A N 1
ATOM 693 C CA . LEU A 1 84 ? 2.329 -4.580 -10.750 1.00 87.25 84 LEU A CA 1
ATOM 694 C C . LEU A 1 84 ? 1.995 -5.895 -10.033 1.00 87.25 84 LEU A C 1
ATOM 696 O O . LEU A 1 84 ? 1.115 -5.918 -9.172 1.00 87.25 84 LEU A O 1
ATOM 700 N N . GLU A 1 85 ? 2.704 -6.979 -10.351 1.00 89.75 85 GLU A N 1
ATOM 701 C CA . GLU A 1 85 ? 2.528 -8.278 -9.691 1.00 89.75 85 GLU A CA 1
ATOM 702 C C . GLU A 1 85 ? 2.953 -8.219 -8.223 1.00 89.75 85 GLU A C 1
ATOM 704 O O . GLU A 1 85 ? 2.255 -8.736 -7.345 1.00 89.75 85 GLU A O 1
ATOM 709 N N . VAL A 1 86 ? 4.051 -7.517 -7.938 1.00 89.81 86 VAL A N 1
ATOM 710 C CA . VAL A 1 86 ? 4.517 -7.256 -6.572 1.00 89.81 86 VAL A CA 1
ATOM 711 C C . VAL A 1 86 ? 3.475 -6.452 -5.798 1.00 89.81 86 VAL A C 1
ATOM 713 O O . VAL A 1 86 ? 3.065 -6.857 -4.709 1.00 89.81 86 VAL A O 1
ATOM 716 N N . LEU A 1 87 ? 2.964 -5.360 -6.375 1.00 92.06 87 LEU A N 1
ATOM 717 C CA . LEU A 1 87 ? 1.912 -4.545 -5.757 1.00 92.06 87 LEU A CA 1
ATOM 718 C C . LEU A 1 87 ? 0.627 -5.332 -5.495 1.00 92.06 87 LEU A C 1
ATOM 720 O O . LEU A 1 87 ? 0.010 -5.165 -4.437 1.00 92.06 87 LEU A O 1
ATOM 724 N N . LYS A 1 88 ? 0.229 -6.2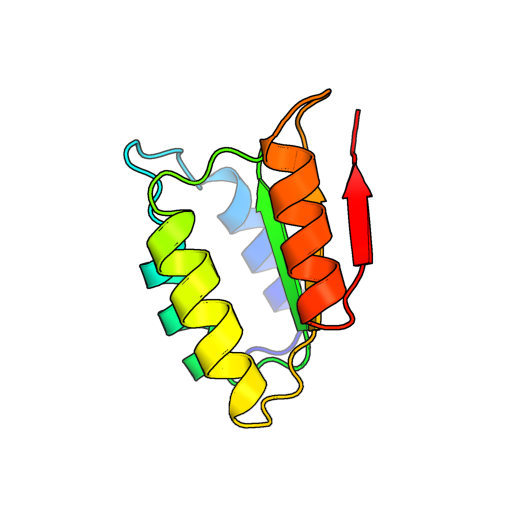01 -6.424 1.00 93.62 88 LYS A N 1
ATOM 725 C CA . LYS A 1 88 ? -0.917 -7.091 -6.235 1.00 93.62 88 LYS A CA 1
ATOM 726 C C . LYS A 1 88 ? -0.669 -8.077 -5.094 1.00 93.62 88 LYS A C 1
ATOM 728 O O . LYS A 1 88 ? -1.503 -8.196 -4.202 1.00 93.62 88 LYS A O 1
ATOM 733 N N . THR A 1 89 ? 0.510 -8.694 -5.061 1.00 93.00 89 THR A N 1
ATOM 734 C CA . THR A 1 89 ? 0.909 -9.632 -4.001 1.00 93.00 89 THR A CA 1
ATOM 735 C C . THR A 1 89 ? 0.865 -8.973 -2.620 1.00 93.00 89 THR A C 1
ATOM 737 O O . THR A 1 89 ? 0.393 -9.578 -1.660 1.00 93.00 89 THR A O 1
ATOM 740 N N . ILE A 1 90 ? 1.316 -7.721 -2.503 1.00 92.44 90 ILE A N 1
ATOM 741 C CA . ILE A 1 90 ? 1.251 -6.950 -1.253 1.00 92.44 90 ILE A CA 1
ATOM 742 C C . ILE A 1 90 ? -0.200 -6.753 -0.798 1.00 92.44 90 ILE A C 1
ATOM 744 O O . ILE A 1 90 ? -0.512 -6.965 0.377 1.00 92.44 90 ILE A O 1
ATOM 748 N N . ALA A 1 91 ? -1.088 -6.353 -1.709 1.00 94.19 91 ALA A N 1
ATOM 749 C CA . ALA A 1 91 ? -2.496 -6.163 -1.381 1.00 94.19 91 ALA A CA 1
ATOM 750 C C . ALA A 1 91 ? -3.156 -7.477 -0.941 1.00 94.19 91 ALA A C 1
ATOM 752 O O . ALA A 1 91 ? -3.797 -7.514 0.111 1.00 94.19 91 ALA A O 1
ATOM 753 N N . ASP A 1 92 ? -2.924 -8.563 -1.678 1.00 94.19 92 ASP A N 1
ATOM 754 C CA . ASP A 1 92 ? -3.504 -9.877 -1.391 1.00 94.19 92 ASP A CA 1
ATOM 755 C C . ASP A 1 92 ? -3.033 -10.422 -0.030 1.00 94.19 92 ASP A C 1
ATOM 757 O O . ASP A 1 92 ? -3.850 -10.874 0.775 1.00 94.19 92 ASP A O 1
ATOM 761 N N . LEU A 1 93 ? -1.736 -10.300 0.287 1.00 92.12 93 LEU A N 1
ATOM 762 C CA . LEU A 1 93 ? -1.165 -10.740 1.571 1.00 92.12 93 LEU A CA 1
ATOM 763 C C . LEU A 1 93 ? -1.766 -10.026 2.788 1.00 92.12 93 LEU A C 1
ATOM 765 O O . LEU A 1 93 ? -1.730 -10.561 3.896 1.00 92.12 93 LEU A O 1
ATOM 769 N N . THR A 1 94 ? -2.287 -8.816 2.597 1.00 91.88 94 THR A N 1
ATOM 770 C CA . THR A 1 94 ? -2.767 -7.954 3.686 1.00 91.88 94 THR A CA 1
ATOM 771 C C . THR A 1 94 ? -4.282 -7.764 3.679 1.00 91.88 94 THR A C 1
ATOM 773 O O . THR A 1 94 ? -4.818 -7.017 4.497 1.00 91.88 94 THR A O 1
ATOM 776 N N . GLY A 1 95 ? -4.995 -8.437 2.767 1.00 92.81 95 GLY A N 1
ATOM 777 C CA . GLY A 1 95 ? -6.439 -8.273 2.591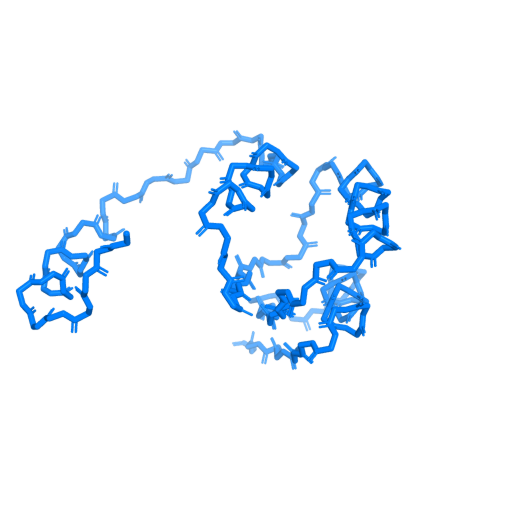 1.00 92.81 95 GLY A CA 1
ATOM 778 C C . GLY A 1 95 ? -6.845 -6.865 2.138 1.00 92.81 95 GLY A C 1
ATOM 779 O O . GLY A 1 95 ? -7.945 -6.404 2.464 1.00 92.81 95 GLY A O 1
ATOM 780 N N . GLY A 1 96 ? -5.941 -6.160 1.455 1.00 94.94 96 GLY A N 1
ATOM 781 C CA . GLY A 1 96 ? -6.191 -4.871 0.821 1.00 94.94 96 GLY A CA 1
ATOM 782 C C . GLY A 1 96 ? -6.726 -5.014 -0.605 1.00 94.94 96 GLY A C 1
ATOM 783 O O . GLY A 1 96 ? -7.294 -6.035 -0.981 1.00 94.94 96 GLY A O 1
ATOM 784 N N . THR A 1 97 ? -6.569 -3.962 -1.410 1.00 96.69 97 THR A N 1
ATOM 785 C CA . THR A 1 97 ? -7.004 -3.942 -2.818 1.00 96.69 97 THR A CA 1
ATOM 786 C C . THR A 1 97 ? -5.910 -3.382 -3.710 1.00 96.69 97 THR A C 1
ATOM 788 O O . THR A 1 97 ? -5.284 -2.387 -3.347 1.00 96.69 97 THR A O 1
ATOM 791 N N . PHE A 1 98 ? -5.755 -3.951 -4.901 1.00 95.00 98 PHE A N 1
ATOM 792 C CA . PHE A 1 98 ? -4.862 -3.439 -5.936 1.00 95.00 98 PHE A CA 1
ATOM 793 C C . PHE A 1 98 ? -5.640 -2.679 -7.020 1.00 95.00 98 PHE A C 1
ATOM 795 O O . PHE A 1 98 ? -6.705 -3.124 -7.453 1.00 95.00 98 PHE A O 1
ATOM 802 N N . LYS A 1 99 ? -5.100 -1.543 -7.475 1.00 93.44 99 LYS A N 1
ATOM 803 C CA . LYS A 1 99 ? -5.600 -0.779 -8.625 1.00 93.44 99 LYS A CA 1
ATOM 804 C C . LYS A 1 99 ? -4.441 -0.317 -9.508 1.00 93.44 99 LYS A C 1
ATOM 806 O O . LYS A 1 99 ? -3.535 0.351 -9.029 1.00 93.44 99 LYS A O 1
ATOM 811 N N . ALA A 1 100 ? -4.507 -0.597 -10.804 1.00 90.12 100 ALA A N 1
ATOM 812 C CA . ALA A 1 100 ? -3.641 0.049 -11.787 1.00 90.12 100 ALA A CA 1
ATOM 813 C C . ALA A 1 100 ? -4.303 1.344 -12.289 1.00 90.12 100 ALA A C 1
ATOM 815 O O . ALA A 1 100 ? -5.515 1.370 -12.529 1.00 90.12 100 ALA A O 1
ATOM 816 N N . ILE A 1 101 ? -3.522 2.413 -12.411 1.00 85.62 101 ILE A N 1
ATOM 817 C CA . ILE A 1 101 ? -3.908 3.661 -13.068 1.00 85.62 101 ILE A CA 1
ATOM 818 C C . ILE A 1 101 ? -3.096 3.736 -14.369 1.00 85.62 101 ILE A C 1
ATOM 820 O O . ILE A 1 101 ? -1.869 3.744 -14.278 1.00 85.62 101 ILE A O 1
ATOM 824 N N . PRO A 1 102 ? -3.761 3.717 -15.539 1.00 70.50 102 PRO A N 1
ATOM 825 C CA . PRO A 1 102 ? -3.102 3.815 -16.838 1.00 70.50 102 PRO A CA 1
ATOM 826 C C . PRO A 1 102 ? -2.543 5.214 -17.117 1.00 70.50 102 PRO A C 1
ATOM 828 O O . PRO A 1 102 ? -3.062 6.194 -16.529 1.00 70.50 102 PRO A O 1
#

Sequence (102 aa):
MIPASQNNITRLKYWLPRIRIESNEKVLPAFKKTFNYHPDAIFLVTDGFLSDENEFMLALRRHYHHKQKTKIHTVGISTFGHGLEVLKTIADLTGGTFKAIP

Foldseek 3Di:
DDDPDPVVVVVCVVCVVVDDDDPDDAVQVVVVVVCVVLDQEAEAEELQDHPCLVVNVVVLLVVVVVPRQYAYEYEHAHDDDPSQVSRCVSRVSRVHYYYYDD

pLDDT: mean 87.23, std 9.05, range [60.66, 97.94]

Radius of gyration: 14.52 Å; chains: 1; bounding box: 28×37×32 Å